Protein AF-A0A7C0VWL8-F1 (afdb_monomer_lite)

Structure (mmCIF, N/CA/C/O backbone):
data_AF-A0A7C0VWL8-F1
#
_entry.id   AF-A0A7C0VWL8-F1
#
loop_
_atom_site.group_PDB
_atom_site.id
_atom_site.type_symbol
_atom_site.label_atom_id
_atom_site.label_alt_id
_atom_site.label_comp_id
_atom_site.label_asym_id
_atom_site.label_entity_id
_atom_site.label_seq_id
_atom_site.pdbx_PDB_ins_code
_atom_site.Cartn_x
_atom_site.Cartn_y
_atom_site.Cartn_z
_atom_site.occupancy
_atom_si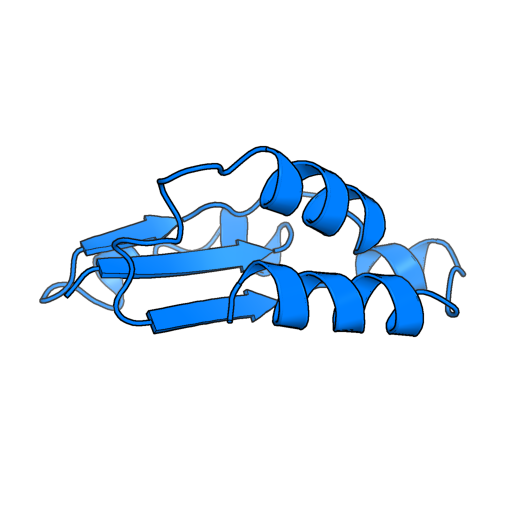te.B_iso_or_equiv
_atom_site.auth_seq_id
_atom_site.auth_comp_id
_atom_site.auth_asym_id
_atom_site.auth_atom_id
_atom_site.pdbx_PDB_model_num
ATOM 1 N N . MET A 1 1 ? -14.486 -3.621 13.214 1.00 86.00 1 MET A N 1
ATOM 2 C CA . MET A 1 1 ? -13.023 -3.634 13.029 1.00 86.00 1 MET A CA 1
ATOM 3 C C . MET A 1 1 ? -12.717 -2.799 11.809 1.00 86.00 1 MET A C 1
ATOM 5 O O . MET A 1 1 ? -13.458 -2.900 10.834 1.00 86.00 1 MET A O 1
ATOM 9 N N . ASP A 1 2 ? -11.668 -1.992 11.878 1.00 91.44 2 ASP A N 1
ATOM 10 C CA . ASP A 1 2 ? -11.240 -1.162 10.758 1.00 91.44 2 ASP A CA 1
ATOM 11 C C . ASP A 1 2 ? -10.255 -1.956 9.895 1.00 91.44 2 ASP A C 1
ATOM 13 O O . ASP A 1 2 ? -9.332 -2.584 10.426 1.00 91.44 2 ASP A O 1
ATOM 17 N N . ILE A 1 3 ? -10.476 -1.946 8.579 1.00 95.06 3 ILE A N 1
ATOM 18 C CA . ILE A 1 3 ? -9.611 -2.583 7.583 1.00 95.06 3 ILE A CA 1
ATOM 19 C C . ILE A 1 3 ? -8.994 -1.485 6.723 1.00 95.06 3 ILE A C 1
ATOM 21 O O . ILE A 1 3 ? -9.713 -0.703 6.100 1.00 95.06 3 ILE A O 1
ATOM 25 N N . LEU A 1 4 ? -7.668 -1.439 6.670 1.00 95.00 4 LEU A N 1
ATOM 26 C CA . LEU A 1 4 ? -6.926 -0.474 5.868 1.00 95.00 4 LEU A CA 1
ATOM 27 C C . LEU A 1 4 ? -6.423 -1.127 4.580 1.00 95.00 4 LEU A C 1
ATOM 29 O O . LEU A 1 4 ? -5.788 -2.176 4.635 1.00 95.00 4 LEU A O 1
ATOM 33 N N . PHE A 1 5 ? -6.657 -0.494 3.433 1.00 96.94 5 PHE A N 1
ATOM 34 C CA . PHE A 1 5 ? -6.140 -0.942 2.139 1.00 96.94 5 PHE A CA 1
ATOM 35 C C . PHE A 1 5 ? -5.104 0.055 1.617 1.00 96.94 5 PHE A C 1
ATOM 37 O O . PHE A 1 5 ? -5.432 1.207 1.343 1.00 96.94 5 PHE A O 1
ATOM 44 N N . LEU A 1 6 ? -3.853 -0.380 1.473 1.00 96.12 6 LEU A N 1
ATOM 45 C CA . LEU A 1 6 ? -2.715 0.427 1.032 1.00 96.12 6 LEU A CA 1
ATOM 46 C C . LEU A 1 6 ? -2.172 -0.096 -0.299 1.00 96.12 6 LEU A C 1
ATOM 48 O O . LEU A 1 6 ? -1.922 -1.291 -0.450 1.00 96.12 6 LEU A O 1
ATOM 52 N N . GLY A 1 7 ? -1.934 0.795 -1.258 1.00 96.94 7 GLY A N 1
ATOM 53 C CA . GLY A 1 7 ? -1.347 0.399 -2.533 1.00 96.94 7 GLY A CA 1
ATOM 54 C C . GLY A 1 7 ? -1.554 1.401 -3.652 1.00 96.94 7 GLY A C 1
ATOM 55 O O . GLY A 1 7 ? -1.847 2.571 -3.409 1.00 96.94 7 GLY A O 1
ATOM 56 N N . HIS A 1 8 ? -1.424 0.918 -4.885 1.00 97.31 8 HIS A N 1
ATOM 57 C CA . HIS A 1 8 ? -1.601 1.719 -6.095 1.00 97.31 8 HIS A CA 1
ATOM 58 C C . HIS A 1 8 ? -3.033 1.643 -6.657 1.00 97.31 8 HIS A C 1
ATOM 60 O O . HIS A 1 8 ? -3.991 1.372 -5.935 1.00 97.31 8 HIS A O 1
ATOM 66 N N . SER A 1 9 ? -3.185 1.861 -7.964 1.00 97.81 9 SER A N 1
ATOM 67 C CA . SER A 1 9 ? -4.457 1.895 -8.699 1.00 97.81 9 SER A CA 1
ATOM 68 C C . SER A 1 9 ? -5.366 0.678 -8.479 1.00 97.81 9 SER A C 1
ATOM 70 O O . SER A 1 9 ? -6.581 0.828 -8.433 1.00 97.81 9 SER A O 1
ATOM 72 N N . LEU A 1 10 ? -4.800 -0.524 -8.311 1.00 97.00 10 LEU A N 1
ATOM 73 C CA . LEU A 1 10 ? -5.572 -1.750 -8.062 1.00 97.00 10 LEU A CA 1
ATOM 74 C C . LEU A 1 10 ? -6.260 -1.749 -6.688 1.00 97.00 10 LEU A C 1
ATOM 76 O O . LEU A 1 10 ? -7.246 -2.451 -6.496 1.00 97.00 10 LEU A O 1
ATOM 80 N N . ILE A 1 11 ? -5.740 -0.969 -5.738 1.00 98.06 11 ILE A N 1
ATOM 81 C CA . ILE A 1 11 ? -6.413 -0.688 -4.471 1.00 98.06 11 ILE A CA 1
ATOM 82 C C . ILE A 1 11 ? -7.350 0.512 -4.643 1.00 98.06 11 ILE A C 1
ATOM 84 O O . ILE A 1 11 ? -8.498 0.437 -4.224 1.00 98.06 11 ILE A O 1
ATOM 88 N N . GLU A 1 12 ? -6.895 1.590 -5.286 1.00 98.31 12 GLU A N 1
ATOM 89 C CA . GLU A 1 12 ? -7.644 2.851 -5.422 1.00 98.31 12 GLU A CA 1
ATOM 90 C C . GLU A 1 12 ? -9.015 2.675 -6.085 1.00 98.31 12 GLU A C 1
ATOM 92 O O . GLU A 1 12 ? -10.006 3.189 -5.579 1.00 98.31 12 GLU A O 1
ATOM 97 N N . PHE A 1 13 ? -9.086 1.943 -7.197 1.00 98.12 13 PHE A N 1
ATOM 98 C CA . PHE A 1 13 ? -10.292 1.912 -8.031 1.00 98.12 13 PHE A CA 1
ATOM 99 C C . PHE A 1 13 ? -11.339 0.878 -7.614 1.00 98.12 13 PHE A C 1
ATOM 101 O O . PHE A 1 13 ? -12.382 0.784 -8.258 1.00 98.12 13 PHE A O 1
ATOM 108 N N . PHE A 1 14 ? -11.083 0.097 -6.564 1.00 98.06 14 PHE A N 1
ATOM 109 C CA . PHE A 1 14 ? -12.035 -0.894 -6.076 1.00 98.06 14 PHE A CA 1
ATOM 110 C C . PHE A 1 14 ? -12.821 -0.367 -4.868 1.00 98.06 14 PHE A C 1
ATOM 112 O O . PHE A 1 14 ? -12.250 0.232 -3.951 1.00 98.06 14 PHE A O 1
ATOM 119 N N . ASP A 1 15 ? -14.131 -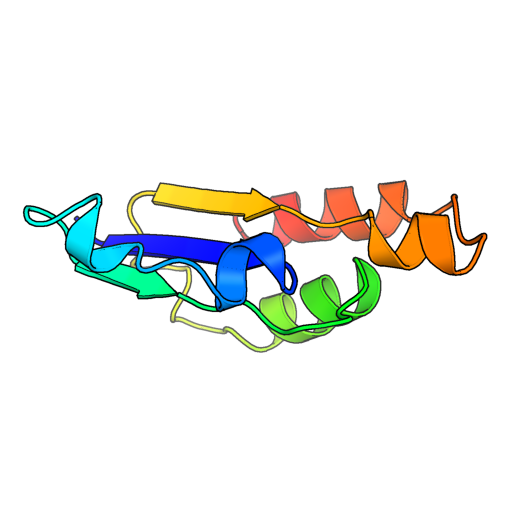0.625 -4.840 1.00 97.81 15 ASP A N 1
ATOM 120 C CA . ASP A 1 15 ? -14.977 -0.300 -3.691 1.00 97.81 15 ASP A CA 1
ATOM 121 C C . ASP A 1 15 ? -14.841 -1.370 -2.595 1.00 97.81 15 ASP A C 1
ATOM 123 O O . ASP A 1 15 ? -15.584 -2.352 -2.504 1.00 97.81 15 ASP A O 1
ATOM 127 N N . TRP A 1 16 ? -13.841 -1.182 -1.734 1.00 97.75 16 TRP A N 1
ATOM 128 C CA . TRP A 1 16 ? -13.616 -2.069 -0.594 1.00 97.75 16 TRP A CA 1
ATOM 129 C C . TRP A 1 16 ? -14.740 -2.005 0.443 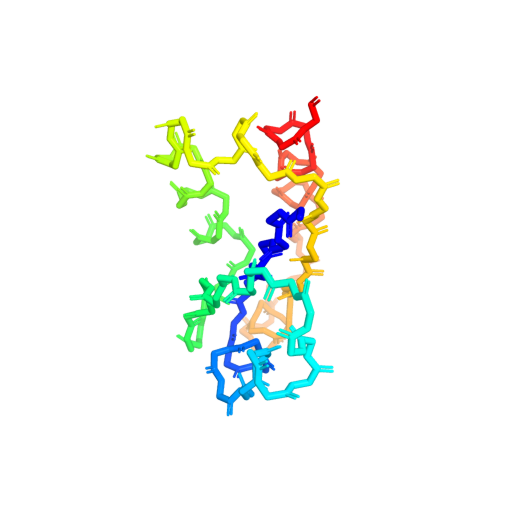1.00 97.75 16 TRP A C 1
ATOM 131 O O . TRP A 1 16 ? -14.921 -2.975 1.181 1.00 97.75 16 TRP A O 1
ATOM 141 N N . GLN A 1 17 ? -15.498 -0.906 0.503 1.00 97.75 17 GLN A N 1
ATOM 142 C CA . GLN A 1 17 ? -16.599 -0.773 1.451 1.00 97.75 17 GLN A CA 1
ATOM 143 C C . GLN A 1 17 ? -17.805 -1.606 1.013 1.00 97.75 17 GLN A C 1
ATOM 145 O O . GLN A 1 17 ? -18.412 -2.260 1.861 1.00 97.75 17 GLN A O 1
ATOM 150 N N . GLU A 1 18 ? -18.098 -1.663 -0.289 1.00 98.12 18 GLU A N 1
ATOM 151 C CA . GLU A 1 18 ? -19.100 -2.581 -0.848 1.00 98.12 18 GLU A CA 1
ATOM 152 C C . GLU A 1 18 ? -18.714 -4.049 -0.600 1.00 98.12 18 GLU A C 1
ATOM 154 O O . GLU A 1 18 ? -19.554 -4.879 -0.249 1.00 98.12 18 GLU A O 1
ATOM 159 N N . ARG A 1 19 ? -17.424 -4.384 -0.728 1.00 97.44 19 ARG A N 1
ATOM 160 C CA . ARG A 1 19 ? -16.940 -5.762 -0.546 1.00 97.44 19 ARG A CA 1
ATOM 161 C C . ARG A 1 19 ? -16.966 -6.247 0.903 1.00 97.44 19 ARG A C 1
ATOM 163 O O . ARG A 1 19 ? -17.144 -7.450 1.122 1.00 97.44 19 ARG A O 1
ATOM 170 N N . PHE A 1 20 ? -16.756 -5.341 1.857 1.00 96.81 20 PHE A N 1
ATOM 171 C CA . PHE A 1 20 ? -16.709 -5.617 3.294 1.00 96.81 20 PHE A CA 1
ATOM 172 C C . PHE A 1 20 ? -17.728 -4.745 4.052 1.00 96.81 20 PHE A C 1
ATOM 174 O O . PHE A 1 20 ? -17.329 -3.879 4.832 1.00 96.81 20 PHE A O 1
ATOM 181 N N . PRO A 1 21 ? -19.042 -4.966 3.857 1.00 96.94 21 PRO A N 1
ATOM 182 C CA . PRO A 1 21 ? -20.085 -4.075 4.373 1.00 96.94 21 PRO A CA 1
ATOM 183 C C . PRO A 1 21 ? -20.168 -4.047 5.907 1.00 96.94 21 PRO A C 1
ATOM 185 O O . PRO A 1 21 ? -20.544 -3.032 6.487 1.00 96.94 21 PRO A O 1
ATOM 188 N N . ASP A 1 22 ? -19.761 -5.130 6.575 1.00 97.19 22 ASP A N 1
ATOM 189 C CA . ASP A 1 22 ? -19.793 -5.256 8.041 1.00 97.19 22 ASP A CA 1
ATOM 190 C C . ASP A 1 22 ? -18.547 -4.669 8.733 1.00 97.19 22 ASP A C 1
ATOM 192 O O . ASP A 1 22 ? -18.356 -4.779 9.952 1.00 97.19 22 ASP A O 1
ATOM 196 N N . HIS A 1 23 ? -17.646 -4.067 7.959 1.00 95.31 23 HIS A N 1
ATOM 197 C CA . HIS A 1 23 ? -16.402 -3.489 8.441 1.00 95.31 23 HIS A CA 1
ATOM 198 C C . HIS A 1 23 ? -16.234 -2.073 7.910 1.00 95.31 23 HIS A C 1
ATOM 200 O O . HIS A 1 23 ? -16.726 -1.724 6.842 1.00 95.31 23 HIS A O 1
ATOM 206 N N . ARG A 1 24 ? -15.491 -1.249 8.649 1.00 94.81 24 ARG A N 1
ATOM 207 C CA . ARG A 1 24 ? -15.070 0.052 8.138 1.00 94.81 24 ARG A CA 1
ATOM 208 C C . ARG A 1 24 ? -13.855 -0.171 7.242 1.00 94.81 24 ARG A C 1
ATOM 210 O O . ARG A 1 24 ? -12.746 -0.346 7.749 1.00 94.81 24 ARG A O 1
ATOM 217 N N . ALA A 1 25 ? -14.069 -0.194 5.932 1.00 96.12 25 ALA A N 1
ATOM 218 C CA . ALA A 1 25 ? -13.007 -0.375 4.949 1.00 96.12 25 ALA A CA 1
ATOM 219 C C . ALA A 1 25 ? -12.485 0.990 4.486 1.00 96.12 25 ALA A C 1
ATOM 221 O O . ALA A 1 25 ? -13.204 1.772 3.868 1.00 96.12 25 ALA A O 1
ATOM 222 N N . VAL A 1 26 ? -11.224 1.293 4.786 1.00 94.81 26 VAL A N 1
ATOM 223 C CA . VAL A 1 26 ? -10.584 2.554 4.404 1.00 94.81 26 VAL A CA 1
ATOM 224 C C . VAL A 1 26 ? -9.670 2.306 3.209 1.00 94.81 26 VAL A C 1
ATOM 226 O O . VAL A 1 26 ? -8.620 1.672 3.332 1.00 94.81 26 VAL A O 1
ATOM 229 N N . ASN A 1 27 ? -10.070 2.827 2.050 1.00 96.62 27 ASN A N 1
ATOM 230 C CA . ASN A 1 27 ? -9.269 2.795 0.833 1.00 96.62 27 ASN A CA 1
ATOM 231 C C . ASN A 1 27 ? -8.233 3.929 0.851 1.00 96.62 27 ASN A C 1
ATOM 233 O O . ASN A 1 27 ? -8.585 5.105 0.793 1.00 96.62 27 ASN A O 1
ATOM 237 N N . LEU A 1 28 ? -6.954 3.569 0.934 1.00 95.62 28 LEU A N 1
ATOM 238 C CA . LEU A 1 28 ? -5.816 4.479 0.834 1.00 95.62 28 LEU A CA 1
ATOM 239 C C . LEU A 1 28 ? -4.960 4.157 -0.403 1.00 95.62 28 LEU A C 1
ATOM 241 O O . LEU A 1 28 ? -3.730 4.272 -0.359 1.00 95.62 28 LEU A O 1
ATOM 245 N N . GLY A 1 29 ? -5.588 3.729 -1.497 1.00 97.50 29 GLY A N 1
ATOM 246 C CA . GLY A 1 29 ? -4.936 3.528 -2.786 1.00 97.50 29 GLY A CA 1
ATOM 247 C C . GLY A 1 29 ? -4.527 4.844 -3.452 1.00 97.50 29 GLY A C 1
ATOM 248 O O . GLY A 1 29 ? -5.203 5.859 -3.299 1.00 97.50 29 GLY A O 1
ATOM 249 N N . LYS A 1 30 ? -3.411 4.834 -4.188 1.00 97.88 30 LYS A N 1
ATOM 250 C CA . LYS A 1 30 ? -2.944 5.979 -4.980 1.00 97.88 30 LYS A CA 1
ATOM 251 C C . LYS A 1 30 ? -2.332 5.536 -6.310 1.00 97.88 30 LYS A C 1
ATOM 253 O O . LYS A 1 30 ? -1.263 4.933 -6.349 1.00 97.88 30 LYS A O 1
ATOM 258 N N . GLY A 1 31 ? -2.996 5.843 -7.414 1.00 97.81 31 GLY A N 1
ATOM 259 C CA . GLY A 1 31 ? -2.612 5.446 -8.763 1.00 97.81 31 GLY A CA 1
ATOM 260 C C . GLY A 1 31 ? -1.179 5.828 -9.119 1.00 97.81 31 GLY A C 1
ATOM 261 O O . GLY A 1 31 ? -0.706 6.914 -8.789 1.00 97.81 31 GLY A O 1
ATOM 262 N N . GLY A 1 32 ? -0.475 4.903 -9.776 1.00 97.00 32 GLY A N 1
ATOM 263 C CA . GLY A 1 32 ? 0.923 5.086 -10.176 1.00 97.00 32 GLY A CA 1
ATOM 264 C C . GLY A 1 32 ? 1.944 5.079 -9.030 1.00 97.00 32 GLY A C 1
ATOM 265 O O . GLY A 1 32 ? 3.129 5.244 -9.292 1.00 97.00 32 GLY A O 1
ATOM 266 N N . GLU A 1 33 ? 1.532 4.889 -7.770 1.00 97.81 33 GLU A N 1
ATOM 267 C CA . GLU A 1 33 ? 2.458 4.913 -6.633 1.00 97.81 33 GLU A CA 1
ATOM 268 C C . GLU A 1 33 ? 3.435 3.721 -6.658 1.00 97.81 33 GLU A C 1
ATOM 270 O O . GLU A 1 33 ? 3.039 2.579 -6.921 1.00 97.81 33 GLU A O 1
ATOM 275 N N . SER A 1 34 ? 4.715 4.003 -6.394 1.00 98.19 34 SER A N 1
ATOM 276 C CA . SER A 1 34 ? 5.776 3.008 -6.207 1.00 98.19 34 SER A CA 1
ATOM 277 C C . SER A 1 34 ? 5.832 2.521 -4.753 1.00 98.19 34 SER A C 1
ATOM 279 O O . SER A 1 34 ? 5.178 3.071 -3.862 1.00 98.19 34 SER A O 1
ATOM 281 N N . VAL A 1 35 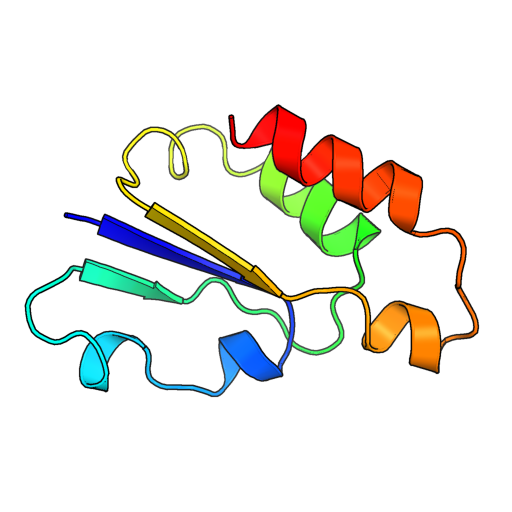? 6.648 1.510 -4.470 1.00 98.38 35 VAL A N 1
ATOM 282 C CA . VAL A 1 35 ? 6.875 1.029 -3.099 1.00 98.38 35 VAL A CA 1
ATOM 283 C C . VAL A 1 35 ? 7.507 2.115 -2.217 1.00 98.38 35 VAL A C 1
ATOM 285 O O . VAL A 1 35 ? 7.093 2.300 -1.077 1.00 98.38 35 VAL A O 1
ATOM 288 N N . GLU A 1 36 ? 8.448 2.898 -2.734 1.00 98.19 36 GLU A N 1
ATOM 289 C CA . GLU A 1 36 ? 9.105 4.009 -2.030 1.00 98.19 36 GLU A CA 1
ATOM 290 C C . GLU A 1 36 ? 8.111 5.131 -1.727 1.00 98.19 36 GLU A C 1
ATOM 292 O O . GLU A 1 36 ? 8.105 5.686 -0.625 1.00 98.19 36 GLU A O 1
ATOM 297 N N . GLY A 1 37 ? 7.244 5.444 -2.697 1.00 97.62 37 GLY A N 1
ATOM 298 C CA . GLY A 1 37 ? 6.158 6.405 -2.520 1.00 97.62 37 GLY A CA 1
ATOM 299 C C . GLY A 1 37 ? 5.217 5.978 -1.395 1.00 97.62 37 GLY A C 1
ATOM 300 O O . GLY A 1 37 ? 4.907 6.780 -0.506 1.00 97.62 37 GLY A O 1
ATOM 301 N N . LEU A 1 38 ? 4.847 4.695 -1.378 1.00 97.19 38 LEU A N 1
ATOM 302 C CA . LEU A 1 38 ? 4.032 4.120 -0.316 1.00 97.19 38 LEU A CA 1
ATOM 303 C C . LEU A 1 38 ? 4.751 4.162 1.041 1.00 97.19 38 LEU A C 1
ATOM 305 O O . LEU A 1 38 ? 4.149 4.600 2.017 1.00 97.19 38 LEU A O 1
ATOM 309 N N . LEU A 1 39 ? 6.034 3.793 1.120 1.00 96.75 39 LEU A N 1
ATOM 310 C CA . LEU A 1 39 ? 6.827 3.878 2.355 1.00 96.75 39 LEU A CA 1
ATOM 311 C C . LEU A 1 39 ? 6.865 5.304 2.914 1.00 96.75 39 LEU A C 1
ATOM 313 O O . LEU A 1 39 ? 6.636 5.523 4.106 1.00 96.75 39 LEU A O 1
ATOM 317 N N . ALA A 1 40 ? 7.113 6.294 2.056 1.00 96.00 40 ALA A N 1
ATOM 318 C CA . ALA A 1 40 ? 7.123 7.697 2.453 1.00 96.00 40 ALA A CA 1
ATOM 319 C C . ALA A 1 40 ? 5.758 8.161 2.986 1.00 96.00 40 ALA A C 1
ATOM 321 O O . ALA A 1 40 ? 5.700 9.032 3.856 1.00 96.00 40 ALA A O 1
ATOM 322 N N . ARG A 1 41 ? 4.660 7.593 2.476 1.00 94.62 41 ARG A N 1
ATOM 323 C CA . ARG A 1 41 ? 3.301 7.872 2.947 1.00 94.62 41 ARG A CA 1
ATOM 324 C C . ARG A 1 41 ? 2.989 7.157 4.257 1.00 94.62 41 ARG A C 1
ATOM 326 O O . ARG A 1 41 ? 2.487 7.805 5.166 1.00 94.62 41 ARG A O 1
ATOM 333 N N . VAL A 1 42 ? 3.355 5.885 4.389 1.00 92.88 42 VAL A N 1
ATOM 334 C CA . VAL A 1 42 ? 3.224 5.100 5.627 1.00 92.88 42 VAL A CA 1
ATOM 335 C C . VAL A 1 42 ? 3.908 5.803 6.797 1.00 92.88 42 VAL A C 1
ATOM 337 O O . VAL A 1 42 ? 3.270 6.030 7.818 1.00 92.88 42 VAL A O 1
ATOM 340 N N . ARG A 1 43 ? 5.137 6.293 6.611 1.00 91.81 43 ARG A N 1
ATOM 341 C CA . ARG A 1 43 ? 5.859 7.069 7.637 1.00 91.81 43 ARG A CA 1
ATOM 342 C C . ARG A 1 43 ? 5.164 8.367 8.060 1.00 91.81 43 ARG A C 1
ATOM 344 O O . ARG A 1 43 ? 5.433 8.886 9.137 1.00 91.81 43 ARG A O 1
ATOM 351 N N . LYS A 1 44 ? 4.287 8.915 7.213 1.00 89.00 44 LYS A N 1
ATOM 352 C CA . LYS A 1 44 ? 3.480 10.111 7.510 1.00 89.00 44 LYS A CA 1
ATOM 353 C C . LYS A 1 44 ? 2.110 9.778 8.096 1.00 89.00 44 LYS A C 1
ATOM 355 O O . LYS A 1 44 ? 1.474 10.672 8.643 1.00 89.00 44 LYS A O 1
ATOM 360 N N . LEU A 1 45 ? 1.648 8.531 7.992 1.00 80.00 45 LEU A N 1
ATOM 361 C CA . LEU A 1 45 ? 0.379 8.055 8.552 1.00 80.00 45 LEU A CA 1
ATOM 362 C C . LEU A 1 45 ? 0.503 7.800 10.064 1.00 80.00 45 LEU A C 1
ATOM 364 O O . LEU A 1 45 ? 0.050 6.775 10.572 1.00 80.00 45 LEU A O 1
ATOM 368 N N . THR A 1 46 ? 1.116 8.730 10.800 1.00 59.16 46 THR A N 1
ATOM 369 C CA . THR A 1 46 ? 1.243 8.637 12.254 1.00 59.16 46 THR A CA 1
ATOM 370 C C . THR A 1 46 ? -0.153 8.671 12.891 1.00 59.16 46 THR A C 1
ATOM 372 O O . THR A 1 46 ? -0.860 9.675 12.852 1.00 59.16 46 THR A O 1
ATOM 375 N N . GLY A 1 47 ? -0.581 7.530 13.443 1.00 59.75 47 GLY A N 1
ATOM 376 C CA . GLY A 1 47 ? -1.811 7.375 14.230 1.00 59.75 47 GLY A CA 1
ATOM 377 C C . GLY A 1 47 ? -3.003 6.720 13.520 1.00 59.75 47 GLY A C 1
ATOM 378 O O . GLY A 1 47 ? -3.828 6.116 14.199 1.00 59.75 47 GLY A O 1
ATOM 379 N N . SER A 1 48 ? -3.105 6.768 12.185 1.00 54.78 48 SER A N 1
ATOM 380 C CA . SER A 1 48 ? -4.221 6.126 11.452 1.00 54.78 48 SER A CA 1
ATOM 381 C C . SER A 1 48 ? -4.042 4.613 11.280 1.00 54.78 48 SER A C 1
ATOM 383 O O . SER A 1 48 ? -5.024 3.884 11.178 1.00 54.78 48 SER A O 1
ATOM 385 N N . SER A 1 49 ? -2.795 4.134 11.250 1.00 58.56 49 SER A N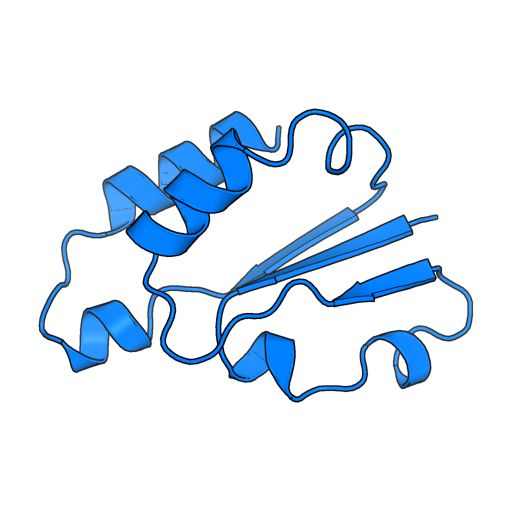 1
ATOM 386 C CA . SER A 1 49 ? -2.463 2.704 11.206 1.00 58.56 49 SER A CA 1
ATOM 387 C C . SER A 1 49 ? -2.649 2.021 12.564 1.00 58.56 49 SER A C 1
ATOM 389 O O . SER A 1 49 ? -3.067 0.870 12.610 1.00 58.56 49 SER A O 1
ATOM 391 N N . SER A 1 50 ? -2.422 2.735 13.671 1.00 61.09 50 SER A N 1
ATOM 392 C CA . SER A 1 50 ? -2.462 2.184 15.035 1.00 61.09 50 SER A CA 1
ATOM 393 C C . SER A 1 50 ? -3.856 1.741 15.504 1.00 61.09 50 SER A C 1
ATOM 395 O O . SER A 1 50 ? -3.957 1.011 16.485 1.00 61.09 50 SER A O 1
ATOM 397 N N . SER A 1 51 ? -4.931 2.179 14.837 1.00 70.88 51 SER A N 1
ATOM 398 C CA . SER A 1 51 ? -6.311 1.770 15.143 1.00 70.88 51 SER A CA 1
ATOM 399 C C . SER A 1 51 ? -6.869 0.701 14.199 1.00 70.88 51 SER A C 1
ATOM 401 O O . SER A 1 51 ? -7.972 0.205 14.433 1.00 70.88 51 SER A O 1
ATOM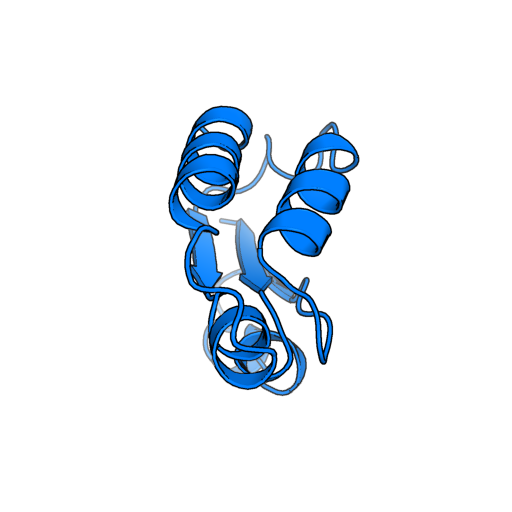 403 N N . ALA A 1 52 ? -6.152 0.356 13.124 1.00 83.25 52 ALA A N 1
ATOM 404 C CA . ALA A 1 52 ? -6.603 -0.653 12.173 1.00 83.25 52 ALA A CA 1
ATOM 405 C C . ALA A 1 52 ? -6.434 -2.059 12.768 1.00 83.25 52 ALA A C 1
ATOM 407 O O . ALA A 1 52 ? -5.376 -2.401 13.286 1.00 83.25 52 ALA A O 1
ATOM 408 N N . GLY A 1 53 ? -7.472 -2.894 12.671 1.00 89.50 53 GLY A N 1
ATOM 409 C CA . GLY A 1 53 ? -7.384 -4.297 13.095 1.00 89.50 53 GLY A CA 1
ATOM 410 C C . GLY A 1 53 ? -6.805 -5.214 12.017 1.00 89.50 53 GLY A C 1
ATOM 411 O O . GLY A 1 53 ? -6.360 -6.316 12.325 1.00 89.50 53 GLY A O 1
ATOM 412 N N . LEU A 1 54 ? -6.808 -4.767 10.756 1.00 93.12 54 LEU A N 1
ATOM 413 C CA . LEU A 1 54 ? -6.211 -5.474 9.628 1.00 93.12 54 LEU A CA 1
ATOM 414 C C . LEU A 1 54 ? -5.722 -4.485 8.565 1.00 93.12 54 LEU A C 1
ATOM 416 O O . LEU A 1 54 ? -6.400 -3.501 8.268 1.00 93.12 54 LEU A O 1
ATOM 420 N N . ILE A 1 55 ? -4.565 -4.771 7.966 1.00 94.06 55 ILE A N 1
ATOM 421 C CA . ILE A 1 55 ? -3.971 -3.955 6.905 1.00 94.06 55 ILE A CA 1
ATOM 422 C C . ILE A 1 55 ? -3.663 -4.846 5.698 1.00 94.06 55 ILE A C 1
ATOM 424 O O . ILE A 1 55 ? -2.896 -5.801 5.803 1.00 94.06 55 ILE A O 1
ATOM 428 N N . PHE A 1 56 ? -4.249 -4.522 4.545 1.00 96.06 56 PHE A N 1
ATOM 429 C CA . PHE A 1 56 ? -3.926 -5.110 3.247 1.00 96.06 56 PHE A CA 1
ATOM 430 C C . PHE A 1 56 ? -2.973 -4.192 2.487 1.00 96.06 56 PHE A C 1
ATOM 432 O O . PHE A 1 56 ? -3.207 -2.987 2.392 1.00 96.06 56 PHE A O 1
ATOM 439 N N . ILE A 1 57 ? -1.916 -4.768 1.915 1.00 95.94 57 ILE A N 1
ATOM 440 C CA . ILE A 1 57 ? -0.894 -4.031 1.168 1.00 95.94 57 ILE A CA 1
ATOM 441 C C . ILE A 1 57 ? -0.716 -4.680 -0.201 1.00 95.94 57 ILE A C 1
ATOM 443 O O . ILE A 1 57 ? -0.449 -5.878 -0.282 1.00 95.94 57 ILE A O 1
ATOM 447 N N . MET A 1 58 ? -0.821 -3.886 -1.265 1.00 97.19 58 MET A N 1
ATOM 448 C CA . MET A 1 58 ? -0.519 -4.307 -2.633 1.00 97.19 58 MET A CA 1
ATOM 449 C C . MET A 1 58 ? 0.281 -3.216 -3.350 1.00 97.19 58 MET A C 1
ATOM 451 O O . MET A 1 58 ? -0.256 -2.161 -3.688 1.00 97.19 58 MET A O 1
ATOM 455 N N . SER A 1 59 ? 1.576 -3.463 -3.567 1.00 97.06 59 SER A N 1
ATOM 456 C CA . SER A 1 59 ? 2.466 -2.545 -4.282 1.00 97.06 59 SER A CA 1
ATOM 457 C C . SER A 1 59 ? 3.516 -3.282 -5.124 1.00 97.06 59 SER A C 1
ATOM 459 O O . SER A 1 59 ? 3.657 -4.497 -5.009 1.00 97.06 59 SER A O 1
ATOM 461 N N . GLY A 1 60 ? 4.246 -2.557 -5.975 1.00 97.44 60 GLY A N 1
ATOM 462 C CA . GLY A 1 60 ? 5.379 -3.076 -6.758 1.00 97.44 60 GLY A CA 1
ATOM 463 C C . GLY A 1 60 ? 5.171 -3.130 -8.273 1.00 97.44 60 GLY A C 1
ATOM 464 O O . GLY A 1 60 ? 6.149 -3.029 -9.008 1.00 97.44 60 GLY A O 1
ATOM 465 N N . ILE A 1 61 ? 3.931 -3.197 -8.783 1.00 97.81 61 ILE A N 1
ATOM 466 C CA . ILE A 1 61 ? 3.714 -3.290 -10.244 1.00 97.81 61 ILE A CA 1
ATOM 467 C C . ILE A 1 61 ? 4.219 -2.051 -10.995 1.00 97.81 61 ILE A C 1
ATOM 469 O O . ILE A 1 61 ? 4.729 -2.168 -12.105 1.00 97.81 61 ILE A O 1
ATOM 473 N N . ASN A 1 62 ? 4.121 -0.867 -10.380 1.00 98.00 62 ASN A N 1
ATOM 474 C CA . ASN A 1 62 ? 4.608 0.372 -10.984 1.00 98.00 62 ASN A CA 1
ATOM 475 C C . ASN A 1 62 ? 6.139 0.441 -10.978 1.00 98.00 62 ASN A C 1
ATOM 477 O O . ASN A 1 62 ? 6.704 0.917 -11.952 1.00 98.00 62 ASN A O 1
ATOM 481 N N . ASN A 1 63 ? 6.812 -0.070 -9.937 1.00 98.44 63 ASN A N 1
ATOM 482 C CA . ASN A 1 63 ? 8.273 -0.200 -9.940 1.00 98.44 63 ASN A CA 1
ATOM 483 C C . ASN A 1 63 ? 8.716 -1.108 -11.094 1.00 98.44 63 ASN A C 1
ATOM 485 O O . ASN A 1 63 ? 9.515 -0.690 -11.924 1.00 98.44 63 ASN A O 1
ATOM 489 N N . MET A 1 64 ? 8.091 -2.286 -11.229 1.00 97.75 64 MET A N 1
ATOM 490 C CA . MET A 1 64 ? 8.375 -3.208 -12.334 1.00 97.75 64 MET A CA 1
ATOM 491 C C . MET A 1 64 ? 8.158 -2.566 -13.709 1.00 97.75 64 MET A C 1
ATOM 493 O O . MET A 1 64 ? 8.981 -2.746 -14.602 1.00 97.75 64 MET A O 1
ATOM 497 N N . ALA A 1 65 ? 7.074 -1.804 -13.886 1.00 97.31 65 ALA A N 1
ATOM 498 C CA . ALA A 1 65 ? 6.797 -1.088 -15.131 1.00 97.31 65 ALA A CA 1
ATOM 499 C C . ALA A 1 65 ? 7.820 0.025 -15.432 1.00 97.31 65 ALA A C 1
ATOM 501 O O . ALA A 1 65 ? 8.022 0.363 -16.594 1.00 97.31 65 ALA A O 1
ATOM 502 N N . MET A 1 66 ? 8.459 0.583 -14.400 1.00 96.44 66 MET A N 1
ATOM 503 C CA . MET A 1 66 ? 9.550 1.559 -14.507 1.00 96.44 66 MET A CA 1
ATOM 504 C C . MET A 1 66 ? 10.941 0.903 -14.560 1.00 96.44 66 MET A C 1
ATOM 506 O O . MET A 1 66 ? 11.938 1.613 -14.468 1.00 96.44 66 MET A O 1
ATOM 510 N N . GLU A 1 67 ? 11.014 -0.427 -14.692 1.00 97.56 67 GLU A N 1
ATOM 511 C CA . GLU A 1 67 ? 12.255 -1.222 -14.661 1.00 97.56 67 GLU A CA 1
ATOM 512 C C . GLU A 1 67 ? 13.052 -1.108 -13.347 1.00 97.56 67 GLU A C 1
ATOM 514 O O . GLU A 1 67 ? 14.215 -1.502 -13.266 1.00 97.56 67 GLU A O 1
ATOM 519 N N . ASP A 1 68 ? 12.406 -0.633 -12.284 1.00 96.75 68 ASP A N 1
ATOM 520 C CA . ASP A 1 68 ? 12.940 -0.644 -10.932 1.00 96.75 68 ASP A CA 1
ATOM 521 C C . ASP A 1 68 ? 12.543 -1.958 -10.247 1.00 96.75 68 ASP A C 1
ATOM 523 O O . ASP A 1 68 ? 11.378 -2.195 -9.929 1.00 96.75 68 ASP A O 1
ATOM 527 N N . LEU A 1 69 ? 13.510 -2.855 -10.062 1.00 96.62 69 LEU A N 1
ATOM 528 C CA . LEU A 1 69 ? 13.292 -4.180 -9.471 1.00 96.62 69 LEU A CA 1
ATOM 529 C C . LEU A 1 69 ? 13.875 -4.308 -8.055 1.00 96.62 69 LEU A C 1
ATOM 531 O O . LEU A 1 69 ? 13.711 -5.355 -7.429 1.00 96.62 69 LEU A O 1
ATOM 535 N N . ASP A 1 70 ? 14.521 -3.261 -7.529 1.00 96.88 70 ASP A N 1
ATOM 536 C CA . ASP A 1 70 ? 15.217 -3.289 -6.231 1.00 96.88 70 ASP A CA 1
ATOM 537 C C . ASP A 1 70 ? 14.376 -2.693 -5.083 1.00 96.88 70 ASP A C 1
ATOM 539 O O . ASP A 1 70 ? 14.868 -2.155 -4.092 1.00 96.88 70 ASP A O 1
ATOM 543 N N . PHE A 1 71 ? 13.055 -2.824 -5.181 1.00 97.06 71 PHE A N 1
ATOM 544 C CA . PHE A 1 71 ? 12.111 -2.254 -4.216 1.00 97.06 71 PHE A CA 1
ATOM 545 C C . PHE A 1 71 ? 11.862 -3.137 -2.980 1.00 97.06 71 PHE A C 1
ATOM 547 O O . PHE A 1 71 ? 11.092 -2.777 -2.084 1.00 97.06 71 PHE A O 1
ATOM 554 N N . MET A 1 72 ? 12.500 -4.308 -2.887 1.00 97.31 72 MET A N 1
ATOM 555 C CA . MET A 1 72 ? 12.275 -5.253 -1.782 1.00 97.31 72 MET A CA 1
ATOM 556 C C . MET A 1 72 ? 12.731 -4.707 -0.423 1.00 97.31 72 MET A C 1
ATOM 558 O O . MET A 1 72 ? 12.128 -5.035 0.605 1.00 97.31 72 MET A O 1
ATOM 562 N N . GLY A 1 73 ? 13.776 -3.873 -0.403 1.00 98.12 73 GLY A N 1
ATOM 563 C CA . GLY A 1 73 ? 14.227 -3.171 0.800 1.00 98.12 73 GLY A CA 1
ATOM 564 C C . GLY A 1 73 ? 13.140 -2.241 1.352 1.00 98.12 73 GLY A C 1
ATOM 565 O O . GLY A 1 73 ? 12.651 -2.484 2.459 1.00 98.12 73 GLY A O 1
ATOM 566 N N . PRO A 1 74 ? 12.695 -1.237 0.574 1.00 97.38 74 PRO A N 1
ATOM 567 C CA . PRO A 1 74 ? 11.565 -0.379 0.927 1.00 97.38 74 PRO A CA 1
ATOM 568 C C . PRO A 1 74 ? 10.297 -1.150 1.319 1.00 97.38 74 PRO A C 1
ATOM 570 O O . PRO A 1 74 ? 9.649 -0.795 2.304 1.00 97.38 74 PRO A O 1
ATOM 573 N N . TYR A 1 75 ? 9.973 -2.247 0.625 1.00 96.12 75 TYR A N 1
ATOM 574 C CA . TYR A 1 75 ? 8.797 -3.068 0.945 1.00 96.12 75 TYR A CA 1
ATOM 575 C C . TYR A 1 75 ? 8.873 -3.670 2.353 1.00 96.12 75 TYR A C 1
ATOM 577 O O . TYR A 1 75 ? 7.889 -3.689 3.092 1.00 96.12 75 TYR A O 1
ATOM 585 N N . ARG A 1 76 ? 10.056 -4.146 2.761 1.00 96.88 76 ARG A N 1
ATOM 586 C CA . ARG A 1 76 ? 10.275 -4.679 4.111 1.00 96.88 76 ARG A CA 1
ATOM 587 C C . ARG A 1 76 ? 10.136 -3.596 5.177 1.00 96.88 76 ARG A C 1
ATOM 589 O O . ARG A 1 76 ? 9.604 -3.879 6.247 1.00 96.88 76 ARG A O 1
ATOM 596 N N . GLU A 1 77 ? 10.595 -2.381 4.894 1.00 96.31 77 GLU A N 1
ATOM 597 C CA . GLU A 1 77 ? 10.433 -1.249 5.809 1.00 96.31 77 GLU A CA 1
ATOM 598 C C . GLU A 1 77 ? 8.958 -0.876 5.988 1.00 96.31 77 GLU A C 1
ATOM 600 O O . GLU A 1 77 ? 8.548 -0.626 7.113 1.00 96.31 77 GLU A O 1
ATOM 605 N N . ILE A 1 78 ? 8.128 -0.954 4.939 1.00 94.88 78 ILE A N 1
ATOM 606 C CA . ILE A 1 78 ? 6.673 -0.750 5.072 1.00 94.88 78 ILE A CA 1
ATOM 607 C C . ILE A 1 78 ? 6.081 -1.706 6.109 1.00 94.88 78 ILE A C 1
ATOM 609 O O . ILE A 1 78 ? 5.316 -1.283 6.970 1.00 94.88 78 ILE A O 1
ATOM 613 N N . ILE A 1 79 ? 6.441 -2.991 6.041 1.00 93.00 79 ILE A N 1
ATOM 614 C CA . ILE A 1 79 ? 5.932 -3.996 6.981 1.00 93.00 79 ILE A CA 1
ATOM 615 C C . ILE A 1 79 ? 6.368 -3.657 8.412 1.00 93.00 79 ILE A C 1
ATOM 617 O O . ILE A 1 79 ? 5.551 -3.740 9.324 1.00 93.00 79 ILE A O 1
ATOM 621 N N . LYS A 1 80 ? 7.626 -3.238 8.611 1.00 92.94 80 LYS A N 1
ATOM 622 C CA . LYS A 1 80 ? 8.144 -2.847 9.933 1.00 92.94 80 LYS A CA 1
ATOM 623 C C . LYS A 1 80 ? 7.438 -1.623 10.512 1.00 92.94 80 LYS A C 1
ATOM 625 O O . LYS A 1 80 ? 7.185 -1.603 11.703 1.00 92.94 80 LYS A O 1
ATOM 630 N N . GLU A 1 81 ? 7.134 -0.622 9.691 1.00 90.69 81 GLU A N 1
ATOM 631 C CA . GLU A 1 81 ? 6.454 0.611 10.127 1.00 90.69 81 GLU A CA 1
ATOM 632 C C . GLU A 1 81 ? 4.972 0.375 10.484 1.00 90.69 81 GLU A C 1
ATOM 634 O O . GLU A 1 81 ? 4.356 1.196 11.160 1.00 90.69 81 GLU A O 1
ATOM 639 N N . LEU A 1 82 ? 4.383 -0.725 10.004 1.00 88.38 82 LEU A N 1
ATOM 640 C CA . LEU A 1 82 ? 2.975 -1.083 10.214 1.00 88.38 82 LEU A CA 1
ATOM 641 C C . LEU A 1 82 ? 2.765 -2.210 11.240 1.00 88.38 82 LEU A C 1
ATOM 643 O O . LEU A 1 82 ? 1.611 -2.525 11.531 1.00 88.38 82 LEU A O 1
ATOM 647 N N . SER A 1 83 ? 3.844 -2.827 11.738 1.00 82.44 83 SER A N 1
ATOM 648 C CA . SER A 1 83 ? 3.820 -3.879 12.773 1.00 82.44 83 SER A CA 1
ATOM 649 C C . SER A 1 83 ? 3.952 -3.279 14.167 1.00 82.44 83 SER A C 1
ATOM 651 O O . SER A 1 83 ? 3.298 -3.814 15.087 1.00 82.44 83 SER A O 1
#

Secondary structure (DSSP, 8-state):
-EEEEEESHHHHTS-HHHH-TTSEEEEEE-TT--HHHHHHHHTT-TTTSTT-SEEEEE--HHHHHTT---THHHHHHHHHHH-

pLDDT: mean 92.97, std 9.78, range [54.78, 98.44]

Radius of gyration: 12.7 Å; chains: 1; bounding box: 35×16×30 Å

Foldseek 3Di:
DEEEEAEEPVQQVDDVCVVCVVYNYHRPYHHLDALLNRLVVLVVCPPVLVPHPYYHYDHDPSCVVVVNPPSVVSNVSSVVSND

Sequence (83 aa):
MDILFLGHSLIEFFDWQERFPDHRAVNLGKGGESVEGLLARVRKLTGSSSSAGLIFIMSGINNMAMEDLDFMGPYREIIKELS